Protein AF-A0A6G2DEJ4-F1 (afdb_monomer)

Foldseek 3Di:
DDWDADPPPRDIDDPDVVVVVVVVCVCPDPVNVVVVVVVVVVVVVVVVVVVVVVVVVVVVVVVVVVVVVVVVVVVVVVVVVVVVVVVVVVVVVVVVVVVVVVVVVVVVVVVVVVVVVVVVVVD

Secondary structure (DSSP, 8-state):
--EEE-TTT--EEE--HHHHHHHHHHHS-HHHHHHHHHHHHHHHHHHHHHHHHHHHHHHHHHHHHHHHHHHHHHHHHHHHHHHHHHHHHHHHHHHHHHHHHHHHHHHHHHHHHHHHHHHHTT-

Mean predicted aligned error: 12.13 Å

Organism: Streptococcus pneumoniae (NCBI:txid1313)

pLDDT: mean 89.41, std 12.56, range [54.19, 98.44]

Sequence (123 aa):
MNEIKCPNCGEVFTVNESQYAELLSQVRTAEFDKELHDRMKQELALAEQKAMNEQQTKLAQKDQEIAQLQSQIQNFDTEKELAKKEVEQTSHEALLAKDKEVQLLENQLATLRLEHENQLQKT

Structure (mmCIF, N/CA/C/O backbone):
data_AF-A0A6G2DEJ4-F1
#
_entry.id   AF-A0A6G2DEJ4-F1
#
loop_
_atom_site.group_PDB
_atom_site.id
_atom_site.type_symbol
_atom_site.label_atom_id
_atom_site.label_alt_id
_atom_site.label_comp_id
_atom_site.label_asym_id
_atom_site.label_entity_id
_atom_site.label_seq_id
_atom_site.pdbx_PDB_ins_code
_atom_site.Cartn_x
_atom_site.Cartn_y
_atom_site.Cartn_z
_atom_site.occupancy
_atom_site.B_iso_or_equiv
_atom_site.auth_seq_id
_atom_site.auth_comp_id
_atom_site.auth_asym_id
_atom_site.auth_atom_id
_atom_site.pdbx_PDB_model_num
ATOM 1 N N . MET A 1 1 ? -53.337 -15.916 50.211 1.00 54.19 1 MET A N 1
ATOM 2 C CA . MET A 1 1 ? -52.979 -16.527 51.510 1.00 54.19 1 MET A CA 1
ATOM 3 C C . MET A 1 1 ? -52.768 -18.014 51.307 1.00 54.19 1 MET A C 1
ATOM 5 O O . MET A 1 1 ? -53.739 -18.742 51.154 1.00 54.19 1 MET A O 1
ATOM 9 N N . ASN A 1 2 ? -51.508 -18.442 51.252 1.00 57.47 2 ASN A N 1
ATOM 10 C CA . ASN A 1 2 ? -51.157 -19.860 51.242 1.00 57.47 2 ASN A CA 1
ATOM 11 C C . ASN A 1 2 ? -50.771 -20.252 52.674 1.00 57.47 2 ASN A C 1
ATOM 13 O O . ASN A 1 2 ? -49.805 -19.720 53.224 1.00 57.47 2 ASN A O 1
ATOM 17 N N . GLU A 1 3 ? -51.560 -21.130 53.289 1.00 67.00 3 GLU A N 1
ATOM 18 C CA . GLU A 1 3 ? -51.288 -21.684 54.617 1.00 67.00 3 GLU A CA 1
ATOM 19 C C . GLU A 1 3 ? -50.355 -22.887 54.482 1.00 67.00 3 GLU A C 1
ATOM 21 O O . GLU A 1 3 ? -50.646 -23.832 53.746 1.00 67.00 3 GLU A O 1
ATOM 26 N N . ILE A 1 4 ? -49.218 -22.850 55.178 1.00 71.81 4 ILE A N 1
ATOM 27 C CA . ILE A 1 4 ? -48.242 -23.938 55.187 1.00 71.81 4 ILE A CA 1
ATOM 28 C C . ILE A 1 4 ? -48.298 -24.594 56.561 1.00 71.81 4 ILE A C 1
ATOM 30 O O . ILE A 1 4 ? -48.182 -23.935 57.593 1.00 71.81 4 ILE A O 1
ATOM 34 N N . LYS A 1 5 ? -48.502 -25.911 56.576 1.00 71.12 5 LYS A N 1
ATOM 35 C CA . LYS A 1 5 ? -48.627 -26.692 57.805 1.00 71.12 5 LYS A CA 1
ATOM 36 C C . LYS A 1 5 ? -47.339 -27.456 58.060 1.00 71.12 5 LYS A C 1
ATOM 38 O O . LYS A 1 5 ? -46.898 -28.213 57.196 1.00 71.12 5 LYS A O 1
ATOM 43 N N . CYS A 1 6 ? -46.736 -27.269 59.231 1.00 71.25 6 CYS A N 1
ATOM 44 C CA . CYS A 1 6 ? -45.520 -27.984 59.593 1.00 71.25 6 CYS A CA 1
ATOM 45 C C . CYS A 1 6 ? -45.813 -29.482 59.754 1.00 71.25 6 CYS A C 1
ATOM 47 O O . CYS A 1 6 ? -46.607 -29.851 60.622 1.00 71.25 6 CYS A O 1
ATOM 49 N N . PRO A 1 7 ? -45.154 -30.369 58.993 1.00 76.25 7 PRO A N 1
ATOM 50 C CA . PRO A 1 7 ? -45.370 -31.807 59.121 1.00 76.25 7 PRO A CA 1
ATOM 51 C C . PRO A 1 7 ? -44.829 -32.393 60.438 1.00 76.25 7 PRO A C 1
ATOM 53 O O . PRO A 1 7 ? -45.176 -33.519 60.771 1.00 76.25 7 PRO A O 1
ATOM 56 N N . ASN A 1 8 ? -44.006 -31.653 61.194 1.00 73.94 8 ASN A N 1
ATOM 57 C CA . ASN A 1 8 ? -43.363 -32.146 62.418 1.00 73.94 8 ASN A CA 1
ATOM 58 C C . ASN A 1 8 ? -44.120 -31.789 63.714 1.00 73.94 8 ASN A C 1
ATOM 60 O O . ASN A 1 8 ? -44.144 -32.581 64.647 1.00 73.94 8 ASN A O 1
ATOM 64 N N . CYS A 1 9 ? -44.753 -30.614 63.787 1.00 84.00 9 CYS A N 1
ATOM 65 C CA . CYS A 1 9 ? -45.522 -30.184 64.968 1.00 84.00 9 CYS A CA 1
ATOM 66 C C . CYS A 1 9 ? -46.991 -29.851 64.666 1.00 84.00 9 CYS A C 1
ATOM 68 O O . CYS A 1 9 ? -47.757 -29.574 65.582 1.00 84.00 9 CYS A O 1
ATOM 70 N N . GLY A 1 10 ? -47.412 -29.887 63.396 1.00 75.56 10 GLY A N 1
ATOM 71 C CA . GLY A 1 10 ? -48.793 -29.622 62.977 1.00 75.56 10 GLY A CA 1
ATOM 72 C C . GLY A 1 10 ? -49.201 -28.147 62.990 1.00 75.56 10 GLY A C 1
ATOM 73 O O . GLY A 1 10 ? -50.328 -27.831 62.603 1.00 75.56 10 GLY A O 1
ATOM 74 N N . GLU A 1 11 ? -48.299 -27.260 63.402 1.00 72.06 11 GLU A N 1
ATOM 75 C CA . GLU A 1 11 ? -48.528 -25.825 63.512 1.00 72.06 11 GLU A CA 1
ATOM 76 C C . GLU A 1 11 ? -48.711 -25.207 62.120 1.00 72.06 11 GLU A C 1
ATOM 78 O O . GLU A 1 11 ? -47.942 -25.477 61.191 1.00 72.06 11 GLU A O 1
ATOM 83 N N . VAL A 1 12 ? -49.795 -24.447 61.959 1.00 71.75 12 VAL A N 1
ATOM 84 C CA . VAL A 1 12 ? -50.167 -23.798 60.699 1.00 71.75 12 VAL A CA 1
ATOM 85 C C . VAL A 1 12 ? -49.610 -22.387 60.741 1.00 71.75 12 VAL A C 1
ATOM 87 O O . VAL A 1 12 ? -50.000 -21.597 61.598 1.00 71.75 12 VAL A O 1
ATOM 90 N N . PHE A 1 13 ? -48.717 -22.063 59.813 1.00 69.56 13 PHE A N 1
ATOM 91 C CA . PHE A 1 13 ? -48.232 -20.703 59.636 1.00 69.56 13 PHE A CA 1
ATOM 92 C C . PHE A 1 13 ? -48.595 -20.191 58.248 1.00 69.56 13 PHE A C 1
ATOM 94 O O . PHE A 1 13 ? -48.437 -20.854 57.221 1.00 69.56 13 PHE A O 1
ATOM 101 N N . THR A 1 14 ? -49.105 -18.969 58.228 1.00 64.81 14 THR A N 1
ATOM 102 C CA . THR A 1 14 ? -49.363 -18.203 57.015 1.00 64.81 14 THR A CA 1
ATOM 103 C C . THR A 1 14 ? -48.065 -17.554 56.561 1.00 64.81 14 THR A C 1
ATOM 105 O O . THR A 1 14 ? -47.427 -16.857 57.353 1.00 64.81 14 THR A O 1
ATOM 108 N N . VAL A 1 15 ? -47.686 -17.727 55.291 1.00 65.81 15 VAL A N 1
ATOM 109 C CA . VAL A 1 15 ? -46.610 -16.912 54.708 1.00 65.81 15 VAL A CA 1
ATOM 110 C C . VAL A 1 15 ? -47.085 -15.465 54.726 1.00 65.81 15 VAL A C 1
ATOM 112 O O . VAL A 1 15 ? -48.011 -15.094 54.004 1.00 65.81 15 VAL A O 1
ATOM 115 N N . ASN A 1 16 ? -46.494 -14.663 55.607 1.00 68.12 16 ASN A N 1
ATOM 116 C CA . ASN A 1 16 ? -46.847 -13.266 55.737 1.00 68.12 16 ASN A CA 1
ATOM 117 C C . ASN A 1 16 ? -46.165 -12.493 54.602 1.00 68.12 16 ASN A C 1
ATOM 119 O O . ASN A 1 16 ? -44.980 -12.171 54.679 1.00 68.12 16 ASN A O 1
ATOM 123 N N . GLU A 1 17 ? -46.917 -12.221 53.535 1.00 67.75 17 GLU A N 1
ATOM 124 C CA . GLU A 1 17 ? -46.452 -11.458 52.368 1.00 67.75 17 GLU A CA 1
ATOM 125 C C . GLU A 1 17 ? -45.817 -10.112 52.770 1.00 67.75 17 GLU A C 1
ATOM 127 O O . GLU A 1 17 ? -44.890 -9.663 52.102 1.00 67.75 17 GLU A O 1
ATOM 132 N N . SER A 1 18 ? -46.224 -9.514 53.901 1.00 69.50 18 SER A N 1
ATOM 133 C CA . SER A 1 18 ? -45.610 -8.283 54.422 1.00 69.50 18 SER A CA 1
ATOM 134 C C . SER A 1 18 ? -44.192 -8.485 54.974 1.00 69.50 18 SER A C 1
ATOM 136 O O . SER A 1 18 ? -43.326 -7.659 54.708 1.00 69.50 18 SER A O 1
ATOM 138 N N . GLN A 1 19 ? -43.905 -9.611 55.639 1.00 63.78 19 GLN A N 1
ATOM 139 C CA . GLN A 1 19 ? -42.551 -9.936 56.122 1.00 63.78 19 GLN A CA 1
ATOM 140 C C . GLN A 1 19 ? -41.614 -10.302 54.964 1.00 63.78 19 GLN A C 1
ATOM 142 O O . GLN A 1 19 ? -40.427 -9.979 54.977 1.00 63.78 19 GLN A O 1
ATOM 147 N N . TYR A 1 20 ? -42.155 -10.946 53.925 1.00 67.06 20 TYR A N 1
ATOM 148 C CA . TYR A 1 20 ? -41.422 -11.197 52.685 1.00 67.06 20 TYR A CA 1
ATOM 149 C C . TYR A 1 20 ? -41.120 -9.892 51.928 1.00 67.06 20 TYR A C 1
ATOM 151 O O . TYR A 1 20 ? -40.012 -9.712 51.421 1.00 67.06 20 TYR A O 1
ATOM 159 N N . ALA A 1 21 ? -42.072 -8.953 51.897 1.00 70.00 21 ALA A N 1
ATOM 160 C CA . ALA A 1 21 ? -41.870 -7.621 51.334 1.00 70.00 21 ALA A CA 1
ATOM 161 C C . ALA A 1 21 ? -40.841 -6.794 52.130 1.00 70.00 21 ALA A C 1
ATOM 163 O O . ALA A 1 21 ? -40.009 -6.126 51.519 1.00 70.00 21 ALA A O 1
ATOM 164 N N . GLU A 1 22 ? -40.829 -6.885 53.465 1.00 69.88 22 GLU A N 1
ATOM 165 C CA . GLU A 1 22 ? -39.797 -6.267 54.310 1.00 69.88 22 GLU A CA 1
ATOM 166 C C . GLU A 1 22 ? -38.399 -6.819 54.000 1.00 69.88 22 GLU A C 1
ATOM 168 O O . GLU A 1 22 ? -37.474 -6.040 53.772 1.00 69.88 22 GLU A O 1
ATOM 173 N N . LEU A 1 23 ? -38.246 -8.144 53.898 1.00 65.31 23 LEU A N 1
ATOM 174 C CA . LEU A 1 23 ? -36.987 -8.786 53.491 1.00 65.31 23 LEU A CA 1
ATOM 175 C C . LEU A 1 23 ? -36.521 -8.333 52.098 1.00 65.31 23 LEU A C 1
ATOM 177 O O . LEU A 1 23 ? -35.338 -8.068 51.902 1.00 65.31 23 LEU A O 1
ATOM 181 N N . LEU A 1 24 ? -37.435 -8.192 51.133 1.00 65.44 24 LEU A N 1
ATOM 182 C CA . LEU A 1 24 ? -37.110 -7.669 49.800 1.00 65.44 24 LEU A CA 1
ATOM 183 C C . LEU A 1 24 ? -36.696 -6.192 49.832 1.00 65.44 24 LEU A C 1
ATOM 185 O O . LEU A 1 24 ? -35.776 -5.801 49.111 1.00 65.44 24 LEU A O 1
ATOM 189 N N . SER A 1 25 ? -37.340 -5.381 50.674 1.00 68.69 25 SER A N 1
ATOM 190 C CA . SER A 1 25 ? -37.011 -3.960 50.827 1.00 68.69 25 SER A CA 1
ATOM 191 C C . SER A 1 25 ? -35.627 -3.731 51.447 1.00 68.69 25 SER A C 1
ATOM 193 O O . SER A 1 25 ? -34.971 -2.748 51.119 1.00 68.69 25 SER A O 1
ATOM 195 N N . GLN A 1 26 ? -35.138 -4.672 52.265 1.00 63.66 26 GLN A N 1
ATOM 196 C CA . GLN A 1 26 ? -33.775 -4.651 52.814 1.00 63.66 26 GLN A CA 1
ATOM 197 C C . GLN A 1 26 ? -32.692 -4.959 51.769 1.00 63.66 26 GLN A C 1
ATOM 199 O O . GLN A 1 26 ? -31.541 -4.583 51.961 1.00 63.66 26 GLN A O 1
ATOM 204 N N . VAL A 1 27 ? -33.039 -5.648 50.676 1.00 66.06 27 VAL A N 1
ATOM 205 C CA . VAL A 1 27 ? -32.096 -6.009 49.600 1.00 66.06 27 VAL A CA 1
ATOM 206 C C . VAL A 1 27 ? -32.112 -4.978 48.467 1.00 66.06 27 VAL A C 1
ATOM 208 O O . VAL A 1 27 ? -31.088 -4.741 47.836 1.00 66.06 27 VAL A O 1
ATOM 211 N N . ARG A 1 28 ? -33.259 -4.339 48.208 1.00 70.38 28 ARG A N 1
ATOM 212 C CA . ARG A 1 28 ? -33.406 -3.248 47.230 1.00 70.38 28 ARG A CA 1
ATOM 213 C C . ARG A 1 28 ? -33.469 -1.895 47.926 1.00 70.38 28 ARG A C 1
ATOM 215 O O . ARG A 1 28 ? -34.507 -1.235 47.928 1.00 70.38 28 ARG A O 1
ATOM 222 N N . 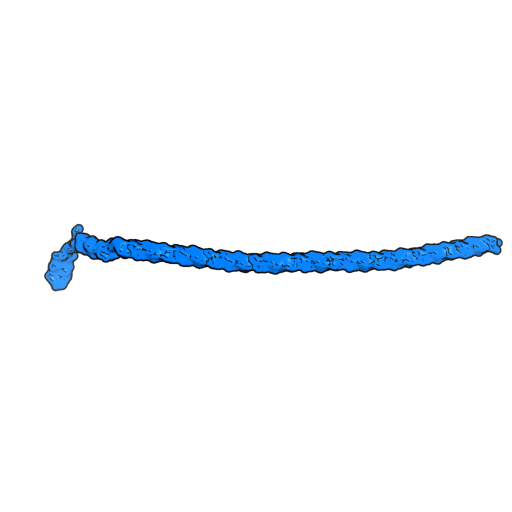THR A 1 29 ? -32.363 -1.509 48.546 1.00 80.06 29 THR A N 1
ATOM 223 C CA . THR A 1 29 ? -32.243 -0.180 49.145 1.00 80.06 29 THR A CA 1
ATOM 224 C C . THR A 1 29 ? -31.734 0.832 48.122 1.00 80.06 29 THR A C 1
ATOM 226 O O . THR A 1 29 ? -31.132 0.474 47.106 1.00 80.06 29 THR A O 1
ATOM 229 N N . ALA A 1 30 ? -31.940 2.119 48.403 1.00 82.94 30 ALA A N 1
ATOM 230 C CA . ALA A 1 30 ? -31.425 3.196 47.563 1.00 82.94 30 ALA A CA 1
ATOM 231 C C . ALA A 1 30 ? -29.889 3.156 47.438 1.00 82.94 30 ALA A C 1
ATOM 233 O O . ALA A 1 30 ? -29.346 3.551 46.407 1.00 82.94 30 ALA A O 1
ATOM 234 N N . GLU A 1 31 ? -29.179 2.666 48.462 1.00 84.50 31 GLU A N 1
ATOM 235 C CA . GLU A 1 31 ? -27.729 2.465 48.419 1.00 84.50 31 GLU A CA 1
ATOM 236 C C . GLU A 1 31 ? -27.334 1.363 47.432 1.00 84.50 31 GLU A C 1
ATOM 238 O O . GLU A 1 31 ? -26.411 1.573 46.647 1.00 84.50 31 GLU A O 1
ATOM 243 N N . PHE A 1 32 ? -28.055 0.235 47.421 1.00 87.44 32 PHE A N 1
ATOM 244 C CA . PHE A 1 32 ? -27.818 -0.845 46.461 1.00 87.44 32 PHE A CA 1
ATOM 245 C C . PHE A 1 32 ? -28.082 -0.385 45.024 1.00 87.44 32 PHE A C 1
ATOM 247 O O . PHE A 1 32 ? -27.258 -0.612 44.139 1.00 87.44 32 PHE A O 1
ATOM 254 N N . ASP A 1 33 ? -29.192 0.320 44.787 1.00 87.56 33 ASP A N 1
ATOM 255 C CA . ASP A 1 33 ? -29.509 0.857 43.461 1.00 87.56 33 ASP A CA 1
ATOM 256 C C . ASP A 1 33 ? -28.457 1.870 42.995 1.00 87.56 33 ASP A C 1
ATOM 258 O O . ASP A 1 33 ? -28.087 1.887 41.816 1.00 87.56 33 ASP A O 1
ATOM 262 N N . LYS A 1 34 ? -27.940 2.697 43.912 1.00 90.31 34 LYS A N 1
ATOM 263 C CA . LYS A 1 34 ? -26.861 3.644 43.626 1.00 90.31 34 LYS A CA 1
ATOM 264 C C . LYS A 1 34 ? -25.559 2.925 43.276 1.00 90.31 34 LYS A C 1
ATOM 266 O O . LYS A 1 34 ? -24.960 3.251 42.255 1.00 90.31 34 LYS A O 1
ATOM 271 N N . GLU A 1 35 ? -25.147 1.937 44.068 1.00 91.62 35 GLU A N 1
ATOM 272 C CA . GLU A 1 35 ? -23.946 1.140 43.799 1.00 91.62 35 GLU A CA 1
ATOM 273 C C . GLU A 1 35 ? -24.056 0.401 42.459 1.00 91.62 35 GLU A C 1
ATOM 275 O O . GLU A 1 35 ? -23.116 0.409 41.662 1.00 91.62 35 GLU A O 1
ATOM 280 N N . LEU A 1 36 ? -25.227 -0.171 42.162 1.00 93.19 36 LEU A N 1
ATOM 281 C CA . LEU A 1 36 ? -25.499 -0.826 40.887 1.00 93.19 36 LEU A CA 1
ATOM 282 C C . LEU A 1 36 ? -25.364 0.153 39.713 1.00 93.19 36 LEU A C 1
ATOM 284 O O . LEU A 1 36 ? -24.727 -0.176 38.712 1.00 93.19 36 LEU A O 1
ATOM 288 N N . HIS A 1 37 ? -25.921 1.361 39.834 1.00 94.50 37 HIS A N 1
ATOM 289 C CA . HIS A 1 37 ? -25.793 2.398 38.808 1.00 94.50 37 HIS A CA 1
ATOM 290 C C . HIS A 1 37 ? -24.351 2.872 38.635 1.00 94.50 37 HIS A C 1
ATOM 292 O O . HIS A 1 37 ? -23.902 3.048 37.502 1.00 94.50 37 HIS A O 1
ATOM 298 N N . ASP A 1 38 ? -23.623 3.080 39.729 1.00 96.06 38 ASP A N 1
ATOM 299 C CA . ASP A 1 38 ? -22.230 3.521 39.686 1.00 96.06 38 ASP A CA 1
ATOM 300 C C . ASP A 1 38 ? -21.346 2.448 39.039 1.00 96.06 38 ASP A C 1
ATOM 302 O O . ASP A 1 38 ? -20.544 2.759 38.154 1.00 96.06 38 ASP A O 1
ATOM 306 N N . ARG A 1 39 ? -21.572 1.172 39.371 1.00 96.38 39 ARG A N 1
ATOM 307 C CA . ARG A 1 39 ? -20.899 0.044 38.722 1.00 96.38 39 ARG A CA 1
ATOM 308 C C . ARG A 1 39 ? -21.251 -0.055 37.240 1.00 96.38 39 ARG A C 1
ATOM 310 O O . ARG A 1 39 ? -20.359 -0.233 36.417 1.00 96.38 39 ARG A O 1
ATOM 317 N N . MET A 1 40 ? -22.522 0.111 36.875 1.00 96.62 40 MET A N 1
ATOM 318 C CA . MET A 1 40 ? -22.946 0.083 35.473 1.00 96.62 40 MET A CA 1
ATOM 319 C C . MET A 1 40 ? -22.296 1.210 34.660 1.00 96.62 40 MET A C 1
ATOM 321 O O . MET A 1 40 ? -21.842 0.977 33.542 1.00 96.62 40 MET A O 1
ATOM 325 N N . LYS A 1 41 ? -22.184 2.418 35.229 1.00 97.06 41 LYS A N 1
ATOM 326 C CA . LYS A 1 41 ? -21.466 3.538 34.600 1.00 97.06 41 LYS A CA 1
ATOM 327 C C . LYS A 1 41 ? -19.979 3.244 34.419 1.00 97.06 41 LYS A C 1
ATOM 329 O O . LYS A 1 41 ? -19.433 3.553 33.365 1.00 97.06 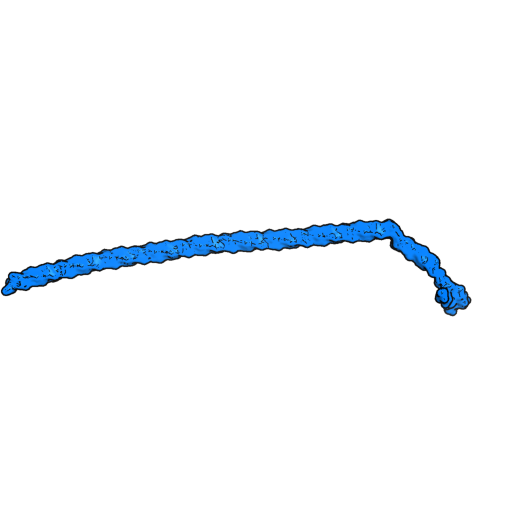41 LYS A O 1
ATOM 334 N N . GLN A 1 42 ? -19.328 2.655 35.422 1.00 97.25 42 GLN A N 1
ATOM 335 C CA . GLN A 1 42 ? -17.916 2.276 35.330 1.00 97.25 42 GLN A CA 1
ATOM 336 C C . GLN A 1 42 ? -17.676 1.227 34.242 1.00 97.25 42 GLN A C 1
ATOM 338 O O . GLN A 1 42 ? -16.751 1.378 33.446 1.00 97.25 42 GLN A O 1
ATOM 343 N N . GLU A 1 43 ? -18.520 0.196 34.172 1.00 96.81 43 GLU A N 1
ATOM 344 C CA . GLU A 1 43 ? -18.422 -0.845 33.144 1.00 96.81 43 GLU A CA 1
ATOM 345 C C . GLU A 1 43 ? -18.653 -0.278 31.736 1.00 96.81 43 GLU A C 1
ATOM 347 O O . GLU A 1 43 ? -17.909 -0.613 30.815 1.00 96.81 43 GLU A O 1
ATOM 352 N N . LEU A 1 44 ? -19.620 0.632 31.567 1.00 97.69 44 LEU A N 1
ATOM 353 C CA . LEU A 1 44 ? -19.844 1.327 30.294 1.00 97.69 44 LEU A CA 1
ATOM 354 C C . LEU A 1 44 ? -18.624 2.154 29.877 1.00 97.69 44 LEU A C 1
ATOM 356 O O . LEU A 1 44 ? -18.136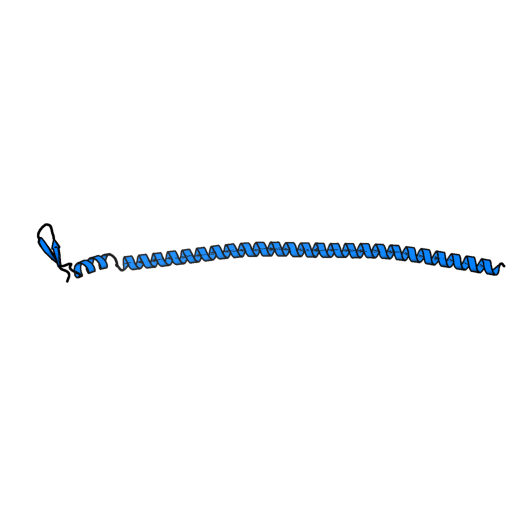 1.988 28.762 1.00 97.69 44 LEU A O 1
ATOM 360 N N . ALA A 1 45 ? -18.078 2.972 30.780 1.00 97.69 45 ALA A N 1
ATOM 361 C CA . ALA A 1 45 ? -16.888 3.771 30.497 1.00 97.69 45 ALA A CA 1
ATOM 362 C C . ALA A 1 45 ? -15.675 2.891 30.143 1.00 97.69 45 ALA A C 1
ATOM 364 O O . ALA A 1 45 ? -14.904 3.208 29.236 1.00 97.69 45 ALA A O 1
ATOM 365 N N . LEU A 1 46 ? -15.511 1.752 30.823 1.00 98.00 46 LEU A N 1
ATOM 366 C CA . LEU A 1 46 ? -14.446 0.799 30.522 1.00 98.00 46 LEU A CA 1
ATOM 367 C C . LEU A 1 46 ? -14.641 0.138 29.150 1.00 98.00 46 LEU A C 1
ATOM 369 O O . LEU A 1 46 ? -13.666 -0.049 28.420 1.00 98.00 46 LEU A O 1
ATOM 373 N N . ALA A 1 47 ? -15.875 -0.226 28.797 1.00 97.69 47 ALA A N 1
ATOM 374 C CA . ALA A 1 47 ? -16.201 -0.799 27.496 1.00 97.69 47 ALA A CA 1
ATOM 375 C C . ALA A 1 47 ? -15.962 0.208 26.360 1.00 97.69 47 ALA A C 1
ATOM 377 O O . ALA A 1 47 ? -15.334 -0.144 25.360 1.00 97.69 47 ALA A O 1
ATOM 378 N N . GLU A 1 48 ? -16.379 1.463 26.540 1.00 97.88 48 GLU A N 1
ATOM 379 C CA . GLU A 1 48 ? -16.121 2.559 25.600 1.00 97.88 48 GLU A CA 1
ATOM 380 C C . GLU A 1 48 ? -14.618 2.788 25.412 1.00 97.88 48 GLU A C 1
ATOM 382 O O . GLU A 1 48 ? -14.134 2.810 24.280 1.00 97.88 48 GLU A O 1
ATOM 387 N N . GLN A 1 49 ? -13.849 2.858 26.504 1.00 98.06 49 GLN A N 1
ATOM 388 C CA . GLN A 1 49 ? -12.399 3.034 26.427 1.00 98.06 49 GLN A CA 1
ATOM 389 C C . GLN A 1 49 ? -11.710 1.867 25.706 1.00 98.06 49 GLN A C 1
ATOM 391 O O . GLN A 1 49 ? -10.795 2.083 24.909 1.00 98.06 49 GLN A O 1
ATOM 396 N N . LYS A 1 50 ? -12.135 0.622 25.961 1.00 98.00 50 LYS A N 1
ATOM 397 C CA . LYS A 1 50 ? -11.607 -0.560 25.261 1.00 98.00 50 LYS A CA 1
ATOM 398 C C . LYS A 1 50 ? -11.912 -0.499 23.768 1.00 98.00 50 LYS A C 1
ATOM 400 O O . LYS A 1 50 ? -11.000 -0.687 22.967 1.00 98.00 50 LYS A O 1
ATOM 405 N N . ALA A 1 51 ? -13.149 -0.169 23.400 1.00 98.00 51 ALA A N 1
ATOM 406 C CA . ALA A 1 51 ? -13.547 -0.022 22.004 1.00 98.00 51 ALA A CA 1
ATOM 407 C C . ALA A 1 51 ? -12.746 1.083 21.294 1.00 98.00 51 ALA A C 1
ATOM 409 O O . ALA A 1 51 ? -12.254 0.869 20.185 1.00 98.00 51 ALA A O 1
ATOM 410 N N . MET A 1 52 ? -12.540 2.231 21.950 1.00 98.19 52 MET A N 1
ATOM 411 C CA . MET A 1 52 ? -11.702 3.313 21.424 1.00 98.19 52 MET A CA 1
ATOM 412 C C . MET A 1 52 ? -10.250 2.868 21.221 1.00 98.19 52 MET A C 1
ATOM 414 O O . MET A 1 52 ? -9.677 3.128 20.164 1.00 98.19 52 MET A O 1
ATOM 418 N N . ASN A 1 53 ? -9.661 2.161 22.188 1.00 98.06 53 ASN A N 1
ATOM 419 C CA . ASN A 1 53 ? -8.284 1.669 22.085 1.00 98.06 53 ASN A CA 1
ATOM 420 C C . ASN A 1 53 ? -8.126 0.644 20.948 1.00 98.06 53 ASN A C 1
ATOM 422 O O . ASN A 1 53 ? -7.157 0.695 20.185 1.00 98.06 53 ASN A O 1
ATOM 426 N N . GLU A 1 54 ? -9.083 -0.275 20.801 1.00 98.12 54 GLU A N 1
ATOM 427 C CA . GLU A 1 54 ? -9.110 -1.232 19.691 1.00 98.12 54 GLU A CA 1
ATOM 428 C C . GLU A 1 54 ? -9.237 -0.525 18.339 1.00 98.12 54 GLU A C 1
ATOM 430 O O . GLU A 1 54 ? -8.534 -0.871 17.386 1.00 98.12 54 GLU A O 1
ATOM 435 N N . GLN A 1 55 ? -10.102 0.488 18.248 1.00 98.06 55 GLN A N 1
ATOM 436 C CA . GLN A 1 55 ? -10.261 1.283 17.036 1.00 98.06 55 GLN A CA 1
ATOM 437 C C . GLN A 1 55 ? -8.981 2.057 16.706 1.00 98.06 55 GLN A C 1
ATOM 439 O O . GLN A 1 55 ? -8.549 2.041 15.556 1.00 98.06 55 GLN A O 1
ATOM 444 N N . GLN A 1 56 ? -8.338 2.674 17.699 1.00 98.06 56 GLN A N 1
ATOM 445 C CA . GLN A 1 56 ? -7.076 3.389 17.517 1.00 98.06 56 GLN A CA 1
ATOM 446 C C . GLN A 1 56 ? -5.956 2.450 17.054 1.00 98.06 56 GLN A C 1
ATOM 448 O O . GLN A 1 56 ? -5.191 2.799 16.159 1.00 98.06 56 GLN A O 1
ATOM 453 N N . THR A 1 57 ? -5.901 1.231 17.596 1.00 98.12 57 THR A N 1
ATOM 454 C CA . THR A 1 57 ? -4.931 0.209 17.174 1.00 98.12 57 THR A CA 1
ATOM 455 C C . THR A 1 57 ? -5.167 -0.211 15.724 1.00 98.12 57 THR A C 1
ATOM 457 O O . THR A 1 57 ? -4.223 -0.280 14.939 1.00 98.12 57 THR A O 1
ATOM 460 N N . LYS A 1 58 ? -6.428 -0.439 15.335 1.00 98.12 58 LYS A N 1
ATOM 461 C CA . LYS A 1 58 ? -6.791 -0.767 13.947 1.00 98.12 58 LYS A CA 1
ATOM 462 C C . LYS A 1 58 ? -6.477 0.377 12.983 1.00 98.12 58 LYS A C 1
ATOM 464 O O . LYS A 1 58 ? -6.035 0.114 11.869 1.00 98.12 58 LYS A O 1
ATOM 469 N N . LEU A 1 59 ? -6.698 1.627 13.392 1.00 98.38 59 LEU A N 1
ATOM 470 C CA . LEU A 1 59 ? -6.338 2.800 12.593 1.00 98.38 59 LEU A CA 1
ATOM 471 C C . LEU A 1 59 ? -4.824 2.886 12.399 1.00 98.38 59 LEU A C 1
ATOM 473 O O . LEU A 1 59 ? -4.378 2.961 11.263 1.00 98.38 59 LEU A O 1
ATOM 477 N N . ALA A 1 60 ? -4.039 2.742 13.468 1.00 98.25 60 ALA A N 1
ATOM 478 C CA . ALA A 1 60 ? -2.580 2.758 13.374 1.00 98.25 60 ALA A CA 1
ATOM 479 C C . ALA A 1 60 ? -2.034 1.646 12.456 1.00 98.25 60 ALA A C 1
ATOM 481 O O . ALA A 1 60 ? -1.122 1.886 11.669 1.00 98.25 60 ALA A O 1
ATOM 482 N N . GLN A 1 61 ? -2.618 0.443 12.511 1.00 98.31 61 GLN A N 1
ATOM 483 C CA . GLN A 1 61 ? -2.269 -0.654 11.599 1.00 98.31 61 GLN A CA 1
ATOM 484 C C . GLN A 1 61 ? -2.581 -0.308 10.139 1.00 98.31 61 GLN A C 1
ATOM 486 O O . GLN A 1 61 ? -1.757 -0.552 9.260 1.00 98.31 61 GLN A O 1
ATOM 491 N N . LYS A 1 62 ? -3.749 0.290 9.879 1.00 98.12 62 LYS A N 1
ATOM 492 C CA . LYS A 1 62 ? -4.132 0.739 8.535 1.00 98.12 62 LYS A CA 1
ATOM 493 C C . LYS A 1 62 ? -3.224 1.846 8.019 1.00 98.12 62 LYS A C 1
ATOM 495 O O . LYS A 1 62 ? -2.816 1.785 6.867 1.00 98.12 62 LYS A O 1
ATOM 500 N N . ASP A 1 63 ? -2.876 2.816 8.855 1.00 98.38 63 ASP A N 1
ATOM 501 C CA . ASP A 1 63 ? -1.968 3.901 8.479 1.00 98.38 63 ASP A CA 1
ATOM 502 C C . ASP A 1 63 ? -0.570 3.362 8.142 1.00 98.38 63 ASP A C 1
ATOM 504 O O . ASP A 1 63 ? 0.047 3.794 7.167 1.00 98.38 63 ASP A O 1
ATOM 508 N N . GLN A 1 64 ? -0.094 2.359 8.888 1.00 98.38 64 GLN A N 1
ATOM 509 C CA . GLN A 1 64 ? 1.160 1.671 8.586 1.00 98.38 64 GLN A CA 1
ATOM 510 C C . GLN A 1 64 ? 1.100 0.927 7.244 1.00 98.38 64 GLN A C 1
ATOM 512 O O . GLN A 1 64 ? 2.031 1.034 6.445 1.00 98.38 64 GLN A O 1
ATOM 517 N N . GLU A 1 65 ? 0.017 0.193 6.979 1.00 98.38 65 GLU A N 1
ATOM 518 C CA . GLU A 1 65 ? -0.190 -0.517 5.711 1.00 98.38 65 GLU A CA 1
ATOM 519 C C . GLU A 1 65 ? -0.270 0.463 4.529 1.00 98.38 65 GLU A C 1
ATOM 521 O O . GLU A 1 65 ? 0.372 0.253 3.500 1.00 98.38 65 GLU A O 1
ATOM 526 N N . ILE A 1 66 ? -0.978 1.586 4.692 1.00 98.44 66 ILE A N 1
ATOM 527 C CA . ILE A 1 66 ? -1.060 2.652 3.686 1.00 98.44 66 ILE A CA 1
ATOM 528 C C . ILE A 1 66 ? 0.327 3.230 3.398 1.00 98.44 66 ILE A C 1
ATOM 530 O O . ILE A 1 66 ? 0.694 3.355 2.231 1.00 98.44 66 ILE A O 1
ATOM 534 N N . ALA A 1 67 ? 1.118 3.543 4.427 1.00 98.31 67 ALA A N 1
ATOM 535 C CA . ALA A 1 67 ? 2.469 4.072 4.245 1.00 98.31 67 ALA A CA 1
ATOM 536 C C . ALA A 1 67 ? 3.386 3.072 3.515 1.00 98.31 67 ALA A C 1
ATOM 538 O O . ALA A 1 67 ? 4.159 3.458 2.634 1.00 98.31 67 ALA A O 1
ATOM 539 N N . GLN A 1 68 ? 3.272 1.777 3.831 1.00 98.38 68 GLN A N 1
ATOM 540 C CA . GLN A 1 68 ? 4.013 0.719 3.140 1.00 98.38 68 GLN A CA 1
ATOM 541 C C . GLN A 1 68 ? 3.615 0.614 1.666 1.00 98.38 68 GLN A C 1
ATOM 543 O O . GLN A 1 68 ? 4.490 0.587 0.799 1.00 98.38 68 GLN A O 1
ATOM 548 N N . LEU A 1 69 ? 2.314 0.597 1.368 1.00 98.44 69 LEU A N 1
ATOM 549 C CA . LEU A 1 69 ? 1.809 0.542 -0.004 1.00 98.44 69 LEU A CA 1
ATOM 550 C C . LEU A 1 69 ? 2.209 1.786 -0.804 1.00 98.44 69 LEU A C 1
ATOM 552 O O . LEU A 1 69 ? 2.631 1.664 -1.951 1.00 98.44 69 LEU A O 1
ATOM 556 N N . GLN A 1 70 ? 2.150 2.976 -0.203 1.00 98.19 70 GLN A N 1
ATOM 557 C CA . GLN A 1 70 ? 2.601 4.216 -0.840 1.00 98.19 70 GLN A CA 1
ATOM 558 C C . GLN A 1 70 ? 4.090 4.167 -1.195 1.00 98.19 70 GLN A C 1
ATOM 560 O O . GLN A 1 70 ? 4.462 4.541 -2.306 1.00 98.19 70 GLN A O 1
ATOM 565 N N . SER A 1 71 ? 4.934 3.656 -0.294 1.00 97.88 71 SER A N 1
ATOM 566 C CA . SER A 1 71 ? 6.361 3.476 -0.574 1.00 97.88 71 SER A CA 1
ATOM 567 C C . SER A 1 71 ? 6.603 2.467 -1.701 1.00 97.88 71 SER A C 1
ATOM 569 O O . SER A 1 71 ? 7.424 2.725 -2.579 1.00 97.88 71 SER A O 1
ATOM 571 N N . GLN A 1 72 ? 5.864 1.353 -1.732 1.00 98.12 72 GLN A N 1
ATOM 572 C CA . GLN A 1 72 ? 5.965 0.372 -2.819 1.00 98.12 72 GLN A CA 1
ATOM 573 C C . GLN A 1 72 ? 5.561 0.968 -4.170 1.00 98.12 72 GLN A C 1
ATOM 575 O O . GLN A 1 72 ? 6.253 0.745 -5.159 1.00 98.12 72 GLN A O 1
ATOM 580 N N . ILE A 1 73 ? 4.485 1.761 -4.210 1.00 97.88 73 ILE A N 1
ATOM 581 C CA . ILE A 1 73 ? 4.034 2.442 -5.431 1.00 97.88 73 ILE A CA 1
ATOM 582 C C . ILE A 1 73 ? 5.101 3.423 -5.926 1.00 97.88 73 ILE A C 1
ATOM 584 O O . ILE A 1 73 ? 5.453 3.392 -7.099 1.00 97.88 73 ILE A O 1
ATOM 588 N N . GLN A 1 74 ? 5.668 4.245 -5.039 1.00 97.56 74 GLN A N 1
ATOM 589 C CA . GLN A 1 74 ? 6.723 5.196 -5.410 1.00 97.56 74 GLN A CA 1
ATOM 590 C C . GLN A 1 74 ? 7.981 4.500 -5.947 1.00 97.56 74 GLN A C 1
ATOM 592 O O . GLN A 1 74 ? 8.570 4.955 -6.932 1.00 97.56 74 GLN A O 1
ATOM 597 N N . ASN A 1 75 ? 8.381 3.389 -5.325 1.00 97.31 75 ASN A N 1
ATOM 598 C CA . ASN A 1 75 ? 9.509 2.590 -5.798 1.00 97.31 75 ASN A CA 1
ATOM 599 C C . ASN A 1 75 ? 9.212 1.998 -7.178 1.00 97.31 75 ASN A C 1
ATOM 601 O O . ASN A 1 75 ? 10.034 2.123 -8.080 1.00 97.31 75 ASN A O 1
ATOM 605 N N . PHE A 1 76 ? 8.017 1.435 -7.367 1.00 97.75 76 PHE A N 1
ATOM 606 C CA . PHE A 1 76 ? 7.601 0.864 -8.644 1.00 97.75 76 PHE A CA 1
ATOM 607 C C . PHE A 1 76 ? 7.545 1.912 -9.764 1.00 97.75 76 PHE A C 1
ATOM 609 O O . PHE A 1 76 ? 8.018 1.658 -10.870 1.00 97.75 76 PHE A O 1
ATOM 616 N N . ASP A 1 77 ? 7.016 3.107 -9.489 1.00 97.06 77 ASP A N 1
ATOM 617 C CA . ASP A 1 77 ? 7.010 4.209 -10.455 1.00 97.06 77 ASP A CA 1
ATOM 618 C C . ASP A 1 77 ? 8.437 4.631 -10.829 1.00 97.06 77 ASP A C 1
ATOM 620 O O . ASP A 1 77 ? 8.733 4.850 -12.005 1.00 97.06 77 ASP A O 1
ATOM 624 N N . THR A 1 78 ? 9.347 4.671 -9.854 1.00 97.06 78 THR A N 1
ATOM 625 C CA . THR A 1 78 ? 10.763 4.983 -10.094 1.00 97.06 78 THR A CA 1
ATOM 626 C C . THR A 1 78 ? 11.436 3.910 -10.954 1.00 97.06 78 THR A C 1
ATOM 628 O O . THR A 1 78 ? 12.088 4.241 -11.944 1.00 97.06 78 THR A O 1
ATOM 631 N N . GLU A 1 79 ? 11.250 2.630 -10.625 1.00 97.19 79 GLU A N 1
ATOM 632 C CA . GLU A 1 79 ? 11.779 1.498 -11.398 1.00 97.19 79 GLU A CA 1
ATOM 633 C C . GLU A 1 79 ? 11.240 1.491 -12.830 1.00 97.19 79 GLU A C 1
ATOM 635 O O . GLU A 1 79 ? 11.991 1.292 -13.784 1.00 97.19 79 GLU A O 1
ATOM 640 N N . LYS A 1 80 ? 9.948 1.775 -13.003 1.00 97.56 80 LYS A N 1
ATOM 641 C CA . LYS A 1 80 ? 9.310 1.860 -14.316 1.00 97.56 80 LYS A CA 1
ATOM 642 C C . LYS A 1 80 ? 9.883 2.994 -15.161 1.00 97.56 80 LYS A C 1
ATOM 644 O O . LYS A 1 80 ? 10.120 2.798 -16.352 1.00 97.56 80 LYS A O 1
ATOM 649 N N . GLU A 1 81 ? 10.088 4.174 -14.582 1.00 97.44 81 GLU A N 1
ATOM 650 C CA . GLU A 1 81 ? 10.682 5.303 -15.304 1.00 97.44 81 GLU A CA 1
ATOM 651 C C . GLU A 1 81 ? 12.159 5.060 -15.640 1.00 97.44 81 GLU A C 1
ATOM 653 O O . GLU A 1 81 ? 12.604 5.441 -16.723 1.00 97.44 81 GLU A O 1
ATOM 658 N N . LEU A 1 82 ? 12.909 4.372 -14.774 1.00 97.56 82 LEU A N 1
ATOM 659 C CA . LEU A 1 82 ? 14.269 3.924 -15.090 1.00 97.56 82 LEU A CA 1
ATOM 660 C C . LEU A 1 82 ? 14.273 2.924 -16.250 1.00 97.56 82 LEU A C 1
ATOM 662 O O . LEU A 1 82 ? 14.966 3.154 -17.237 1.00 97.56 82 LEU A O 1
ATOM 666 N N . ALA A 1 83 ? 13.435 1.887 -16.191 1.00 97.19 83 ALA A N 1
ATOM 667 C CA . ALA A 1 83 ? 13.333 0.887 -17.250 1.00 97.19 83 ALA A CA 1
ATOM 668 C C . ALA A 1 83 ? 12.935 1.510 -18.599 1.00 97.19 83 ALA A C 1
ATOM 670 O O . ALA A 1 83 ? 13.487 1.156 -19.640 1.00 97.19 83 ALA A O 1
ATOM 671 N N . LYS A 1 84 ? 12.010 2.481 -18.602 1.00 97.81 84 LYS A N 1
ATOM 672 C CA . LYS A 1 84 ? 11.671 3.239 -19.817 1.00 97.81 84 LYS A CA 1
ATOM 673 C C . LYS A 1 84 ? 12.872 3.993 -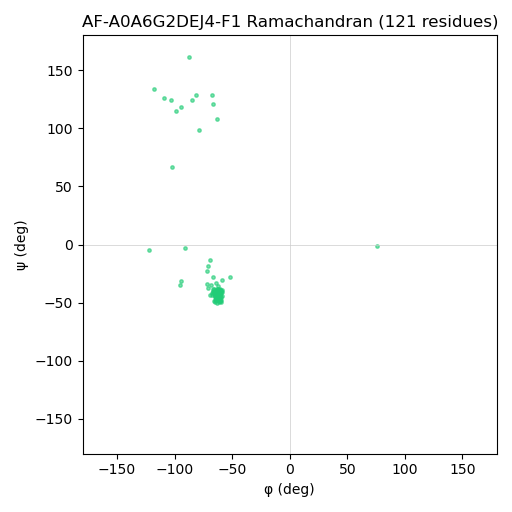20.371 1.00 97.81 84 LYS A C 1
ATOM 675 O O . LYS A 1 84 ? 13.141 3.876 -21.561 1.00 97.81 84 LYS A O 1
ATOM 680 N N . LYS A 1 85 ? 13.598 4.734 -19.528 1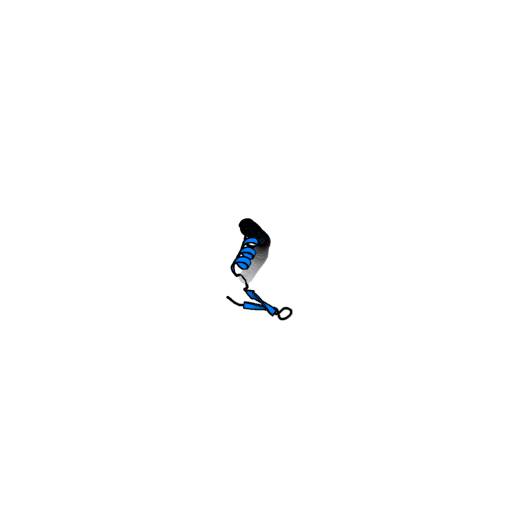.00 97.50 85 LYS A N 1
ATOM 681 C CA . LYS A 1 85 ? 14.788 5.483 -19.957 1.00 97.50 85 LYS A CA 1
ATOM 682 C C . LYS A 1 85 ? 15.870 4.566 -20.513 1.00 97.50 85 LYS A C 1
ATOM 684 O O . LYS A 1 85 ? 16.479 4.907 -21.519 1.00 97.50 85 LYS A O 1
ATOM 689 N N . GLU A 1 86 ? 16.084 3.404 -19.904 1.00 97.44 86 GLU A N 1
ATOM 690 C CA . GLU A 1 86 ? 17.031 2.403 -20.407 1.00 97.44 86 GLU A CA 1
ATOM 691 C C . GLU A 1 86 ? 16.617 1.877 -21.788 1.00 97.44 86 GLU A C 1
ATOM 693 O O . GLU A 1 86 ? 17.442 1.796 -22.700 1.00 97.44 86 GLU A O 1
ATOM 698 N N . VAL A 1 87 ? 15.330 1.576 -21.989 1.00 97.50 87 VAL A N 1
ATOM 699 C CA . VAL A 1 87 ? 14.803 1.149 -23.296 1.00 97.50 87 VAL A CA 1
ATOM 700 C C . VAL A 1 87 ? 14.909 2.267 -24.339 1.00 97.50 87 VAL A C 1
ATOM 702 O O . VAL A 1 87 ? 15.316 2.020 -25.473 1.00 97.50 87 VAL A O 1
ATOM 705 N N . GLU A 1 88 ? 14.576 3.504 -23.9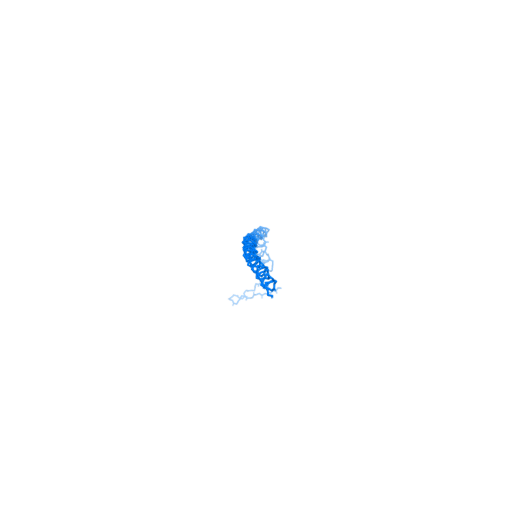77 1.00 97.44 88 GLU A N 1
ATOM 706 C CA . GLU A 1 88 ? 14.698 4.662 -24.867 1.00 97.44 88 GLU A CA 1
ATOM 707 C C . GLU A 1 88 ? 16.155 4.920 -25.257 1.00 97.44 88 GLU A C 1
ATOM 709 O O . GLU A 1 88 ? 16.447 5.122 -26.436 1.00 97.44 88 GLU A O 1
ATOM 714 N N . GLN A 1 89 ? 17.076 4.855 -24.295 1.00 97.62 89 GLN A N 1
ATOM 715 C CA . GLN A 1 89 ? 18.500 5.053 -24.535 1.00 97.62 89 GLN A CA 1
ATOM 716 C C . GLN A 1 89 ? 19.073 3.955 -25.436 1.00 97.62 89 GLN A C 1
ATOM 718 O O . GLN A 1 89 ? 19.718 4.261 -26.437 1.00 97.62 89 GLN A O 1
ATOM 723 N N . THR A 1 90 ? 18.803 2.686 -25.128 1.00 97.25 90 THR A N 1
ATOM 724 C CA . THR A 1 90 ? 19.286 1.556 -25.941 1.00 97.25 90 THR A CA 1
ATOM 725 C C . THR A 1 90 ? 18.718 1.591 -27.360 1.00 97.25 90 THR A C 1
ATOM 727 O O . THR A 1 90 ? 19.446 1.357 -28.325 1.00 97.25 90 THR A O 1
ATOM 730 N N . SER A 1 91 ? 17.441 1.951 -27.514 1.00 96.75 91 SER A N 1
ATOM 731 C CA . SER A 1 91 ? 16.815 2.160 -28.822 1.00 96.75 91 SER A CA 1
ATOM 732 C C . SER A 1 91 ? 17.470 3.313 -29.589 1.00 96.75 91 SER A C 1
ATOM 734 O O . SER A 1 91 ? 17.788 3.172 -30.771 1.00 96.75 91 SER A O 1
ATOM 736 N N . HIS A 1 92 ? 17.742 4.436 -28.921 1.00 97.62 92 HIS A N 1
ATOM 737 C CA . HIS A 1 92 ? 18.411 5.581 -29.533 1.00 97.62 92 HIS A CA 1
ATOM 738 C C . HIS A 1 92 ? 19.834 5.242 -29.995 1.00 97.62 92 HIS A C 1
ATOM 740 O O . HIS A 1 92 ? 20.215 5.568 -31.118 1.00 97.62 92 HIS A O 1
ATOM 746 N N . GLU A 1 93 ? 20.609 4.536 -29.171 1.00 97.62 93 GLU A N 1
ATOM 747 C CA . GLU A 1 93 ? 21.952 4.070 -29.526 1.00 97.62 93 GLU A CA 1
ATOM 748 C C . GLU A 1 93 ? 21.923 3.111 -30.726 1.00 97.62 93 GLU A C 1
ATOM 750 O O . GLU A 1 93 ? 22.740 3.240 -31.644 1.00 97.62 93 GLU A O 1
ATOM 755 N N . ALA A 1 94 ? 20.951 2.195 -30.770 1.00 97.69 94 ALA A N 1
ATOM 756 C CA . ALA A 1 94 ? 20.759 1.288 -31.898 1.00 97.69 94 ALA A CA 1
ATOM 757 C C . ALA A 1 94 ? 20.385 2.035 -33.190 1.00 97.69 94 ALA A C 1
ATOM 759 O O . ALA A 1 94 ? 20.927 1.720 -34.252 1.00 97.69 94 ALA A O 1
ATOM 760 N N . LEU A 1 95 ? 19.511 3.045 -33.106 1.00 97.75 95 LEU A N 1
ATOM 761 C CA . LEU A 1 95 ? 19.159 3.907 -34.239 1.00 97.75 95 LEU A CA 1
ATOM 762 C C . LEU A 1 95 ? 20.381 4.666 -34.760 1.00 97.75 95 LEU A C 1
ATOM 764 O O . LEU A 1 95 ? 20.667 4.603 -35.951 1.00 97.75 95 LEU A O 1
ATOM 768 N N . LEU A 1 96 ? 21.169 5.285 -33.877 1.00 97.94 96 LEU A N 1
ATOM 769 C CA . LEU A 1 96 ? 22.397 5.983 -34.270 1.00 97.94 96 LEU A CA 1
ATOM 770 C C . LEU A 1 96 ? 23.416 5.051 -34.938 1.00 97.94 96 LEU A C 1
ATOM 772 O O . LEU A 1 96 ? 24.113 5.456 -35.871 1.00 97.94 96 LEU A O 1
ATOM 776 N N . ALA A 1 97 ? 23.537 3.810 -34.462 1.00 97.75 97 ALA A N 1
ATOM 777 C CA . ALA A 1 97 ? 24.403 2.819 -35.091 1.00 97.75 97 ALA A CA 1
ATOM 778 C C . ALA A 1 97 ? 23.909 2.457 -36.500 1.00 97.75 97 ALA A C 1
ATOM 780 O O . ALA A 1 97 ? 24.715 2.384 -37.430 1.00 97.75 97 ALA A O 1
ATOM 781 N N . LYS A 1 98 ? 22.592 2.283 -36.670 1.00 97.75 98 LYS A N 1
ATOM 782 C CA . LYS A 1 98 ? 21.977 1.987 -37.968 1.00 97.75 98 LYS A CA 1
ATOM 783 C C . LYS A 1 98 ? 22.088 3.153 -38.943 1.00 97.75 98 LYS A C 1
ATOM 785 O O . LYS A 1 98 ? 22.462 2.920 -40.087 1.00 97.75 98 LYS A O 1
ATOM 790 N N . ASP A 1 99 ? 21.880 4.386 -38.496 1.00 97.94 99 ASP A N 1
ATOM 791 C CA . ASP A 1 99 ? 22.035 5.579 -39.335 1.00 97.94 99 ASP A CA 1
ATOM 792 C C . ASP A 1 99 ? 23.469 5.717 -39.865 1.00 97.94 99 ASP A C 1
ATOM 794 O O . ASP A 1 99 ? 23.676 6.016 -41.040 1.00 97.94 99 ASP A O 1
ATOM 798 N N . LYS A 1 100 ? 24.479 5.427 -39.033 1.00 97.62 100 LYS A N 1
ATOM 799 C CA . LYS A 1 100 ? 25.886 5.406 -39.472 1.00 97.62 100 LYS A CA 1
ATOM 800 C C . LYS A 1 100 ? 26.159 4.317 -40.508 1.00 97.62 100 LYS A C 1
ATOM 802 O O . LYS A 1 100 ? 26.896 4.555 -41.463 1.00 97.62 100 LYS A O 1
ATOM 807 N N . GLU A 1 101 ? 25.593 3.127 -40.319 1.00 97.88 101 GLU A N 1
ATOM 808 C CA . GLU A 1 101 ? 25.720 2.018 -41.269 1.00 97.88 101 GLU A CA 1
ATOM 809 C C . GLU A 1 101 ? 25.066 2.370 -42.614 1.00 97.88 101 GLU A C 1
ATOM 811 O O . GLU A 1 101 ? 25.676 2.170 -43.663 1.00 97.88 101 GLU A O 1
ATOM 816 N N . VAL A 1 102 ? 23.874 2.975 -42.584 1.00 98.12 102 VAL A N 1
ATOM 817 C CA . VAL A 1 102 ? 23.176 3.467 -43.780 1.00 98.12 102 VAL A CA 1
ATOM 818 C C . VAL A 1 102 ? 24.020 4.512 -44.505 1.00 98.12 102 VAL A C 1
ATOM 820 O O . VAL A 1 102 ? 24.280 4.344 -45.693 1.00 98.12 102 VAL A O 1
ATOM 823 N N . GLN A 1 103 ? 24.538 5.524 -43.803 1.00 97.62 103 GLN A N 1
ATOM 824 C CA . GLN A 1 103 ? 25.411 6.539 -44.407 1.00 97.62 103 GLN A CA 1
ATOM 825 C C . GLN A 1 103 ? 26.669 5.931 -45.039 1.00 97.62 103 GLN A C 1
ATOM 827 O O . GLN A 1 103 ? 27.106 6.360 -46.108 1.00 97.62 103 GLN A O 1
ATOM 832 N N . LEU A 1 104 ? 27.275 4.926 -44.399 1.00 97.75 104 LEU A N 1
ATOM 833 C CA . LEU A 1 104 ? 28.439 4.239 -44.955 1.00 97.75 104 LEU A CA 1
ATOM 834 C C . LEU A 1 104 ? 28.087 3.515 -46.260 1.00 97.75 104 LEU A C 1
ATOM 836 O O . LEU A 1 104 ? 28.816 3.643 -47.245 1.00 97.75 104 LEU A O 1
ATOM 840 N N . LEU A 1 105 ? 26.973 2.783 -46.276 1.00 97.75 105 LEU A N 1
ATOM 841 C CA . LEU A 1 105 ? 26.499 2.059 -47.455 1.00 97.75 105 LEU A CA 1
ATOM 842 C C . LEU A 1 105 ? 26.102 3.010 -48.590 1.00 97.75 105 LEU A C 1
ATOM 844 O O . LEU A 1 105 ? 26.444 2.756 -49.742 1.00 97.75 105 LEU A O 1
ATOM 848 N N . GLU A 1 106 ? 25.437 4.124 -48.283 1.00 97.31 106 GLU A N 1
ATOM 849 C CA . GLU A 1 106 ? 25.098 5.163 -49.261 1.00 97.31 106 GLU A CA 1
ATOM 850 C C . GLU A 1 106 ? 26.351 5.746 -49.920 1.00 97.31 106 GLU A C 1
ATOM 852 O O . GLU A 1 106 ? 26.409 5.853 -51.147 1.00 97.31 106 GLU A O 1
ATOM 857 N N . ASN A 1 107 ? 27.383 6.045 -49.125 1.00 96.88 107 ASN A N 1
ATOM 858 C CA . ASN A 1 107 ? 28.664 6.521 -49.640 1.00 96.88 107 ASN A CA 1
ATOM 859 C C . ASN A 1 107 ? 29.341 5.473 -50.538 1.00 96.88 107 ASN A C 1
ATOM 861 O O . ASN A 1 107 ? 29.781 5.807 -51.636 1.00 96.88 107 ASN A O 1
ATOM 865 N N . GLN A 1 108 ? 29.380 4.203 -50.120 1.00 97.38 108 GLN A N 1
ATOM 866 C CA . GLN A 1 108 ? 29.943 3.114 -50.931 1.00 97.38 108 GLN A CA 1
ATOM 867 C C . GLN A 1 108 ? 29.197 2.937 -52.259 1.00 97.38 108 GLN A C 1
ATOM 869 O O . GLN A 1 108 ? 29.824 2.791 -53.309 1.00 97.38 108 GLN A O 1
ATOM 874 N N . LEU A 1 109 ? 27.862 2.990 -52.236 1.00 96.88 109 LEU A N 1
ATOM 875 C CA . LEU A 1 109 ? 27.034 2.919 -53.440 1.00 96.88 109 LEU A CA 1
ATOM 876 C C . LEU A 1 109 ? 27.288 4.103 -54.376 1.00 96.88 109 LEU A C 1
ATOM 878 O O . LEU A 1 109 ? 27.347 3.913 -55.591 1.00 96.88 109 LEU A O 1
ATOM 882 N N . ALA A 1 110 ? 27.452 5.313 -53.837 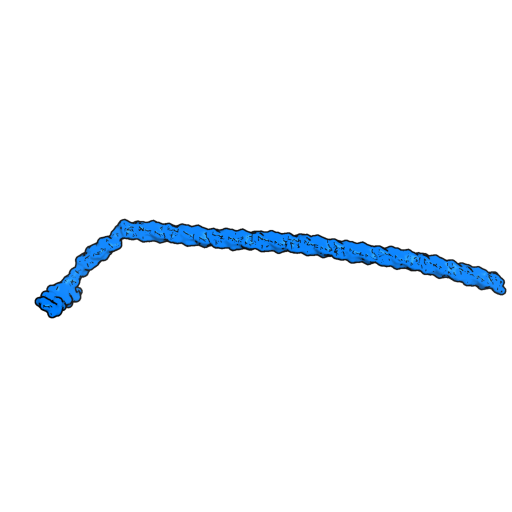1.00 96.56 110 ALA A N 1
ATOM 883 C CA . ALA A 1 110 ? 27.791 6.491 -54.630 1.00 96.56 110 ALA A CA 1
ATOM 884 C C . ALA A 1 110 ? 29.165 6.344 -55.302 1.00 96.56 110 ALA A C 1
ATOM 886 O O . ALA A 1 110 ? 29.286 6.601 -56.500 1.00 96.56 110 ALA A O 1
ATOM 887 N N . THR A 1 111 ? 30.179 5.867 -54.572 1.00 95.81 111 THR A N 1
ATOM 888 C CA . THR A 1 111 ? 31.513 5.599 -55.131 1.00 95.81 111 THR A CA 1
ATOM 889 C C . THR A 1 111 ? 31.456 4.560 -56.249 1.00 95.81 111 THR A C 1
ATOM 891 O O . THR A 1 111 ? 31.959 4.818 -57.339 1.00 95.81 111 THR A O 1
ATOM 894 N N . LEU A 1 112 ? 30.778 3.429 -56.028 1.00 96.06 112 LEU A N 1
ATOM 895 C CA . LEU A 1 112 ? 30.636 2.373 -57.036 1.00 96.06 112 LEU A CA 1
ATOM 896 C C . LEU A 1 112 ? 29.917 2.858 -58.302 1.00 96.06 112 LEU A C 1
ATOM 898 O O . LEU A 1 112 ? 30.305 2.490 -59.411 1.00 96.06 112 LEU A O 1
ATOM 902 N N . ARG A 1 113 ? 28.886 3.703 -58.161 1.00 95.50 113 ARG A N 1
ATOM 903 C CA . ARG A 1 113 ? 28.196 4.316 -59.309 1.00 95.50 113 ARG A CA 1
ATOM 904 C C . ARG A 1 113 ? 29.139 5.195 -60.124 1.00 95.50 113 ARG A C 1
ATOM 906 O O . ARG A 1 113 ? 29.211 5.024 -61.337 1.00 95.50 113 ARG A O 1
ATOM 913 N N . LEU A 1 114 ? 29.901 6.068 -59.464 1.00 95.19 114 LEU A N 1
ATOM 914 C CA . LEU A 1 114 ? 30.882 6.931 -60.130 1.00 95.19 114 LEU A CA 1
ATOM 915 C C . LEU A 1 114 ? 31.980 6.119 -60.830 1.00 95.19 114 LEU A C 1
ATOM 917 O O . LEU A 1 114 ? 32.382 6.445 -61.945 1.00 95.19 114 LEU A O 1
ATOM 921 N N . GLU A 1 115 ? 32.477 5.054 -60.202 1.00 93.75 115 GLU A N 1
ATOM 922 C CA . GLU A 1 115 ? 33.459 4.155 -60.817 1.00 93.75 115 GLU A CA 1
ATOM 923 C C . GLU A 1 115 ? 32.902 3.476 -62.072 1.00 93.75 115 GLU A C 1
ATOM 925 O O . GLU A 1 115 ? 33.580 3.440 -63.100 1.00 93.75 115 GLU A O 1
ATOM 930 N N . HIS A 1 116 ? 31.660 2.990 -62.013 1.00 93.81 116 HIS A N 1
ATOM 931 C CA . HIS A 1 116 ? 30.996 2.360 -63.149 1.00 93.81 116 HIS A CA 1
ATOM 932 C C . HIS A 1 116 ? 30.761 3.346 -64.305 1.00 93.81 116 HIS A C 1
ATOM 934 O O . HIS A 1 116 ? 31.086 3.038 -65.451 1.00 93.81 116 HIS A O 1
ATOM 940 N N . GLU A 1 117 ? 30.277 4.556 -64.016 1.00 92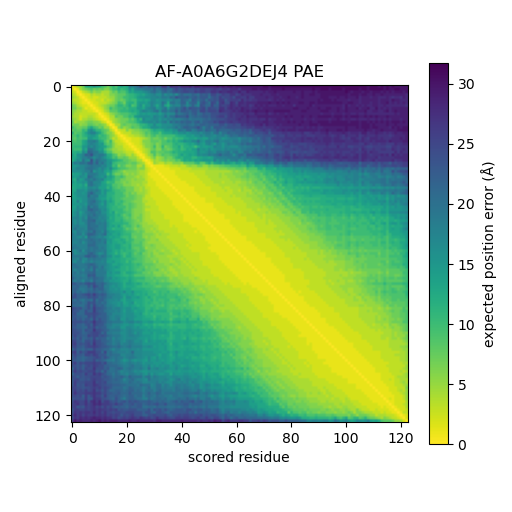.50 117 GLU A N 1
ATOM 941 C CA . GLU A 1 117 ? 30.101 5.620 -65.014 1.00 92.50 117 GLU A CA 1
ATOM 942 C C . GLU A 1 117 ? 31.426 5.987 -65.700 1.00 92.50 117 GLU A C 1
ATOM 944 O O . GLU A 1 117 ? 31.49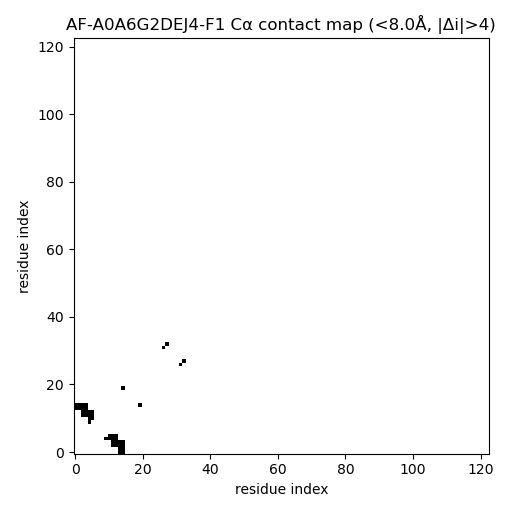5 6.076 -66.927 1.00 92.50 117 GLU A O 1
ATOM 949 N N . ASN A 1 118 ? 32.507 6.121 -64.925 1.00 91.75 118 ASN A N 1
ATOM 950 C CA . ASN A 1 118 ? 33.841 6.400 -65.455 1.00 91.75 118 ASN A CA 1
ATOM 951 C C . ASN A 1 118 ? 34.387 5.269 -66.340 1.00 91.75 118 ASN A C 1
ATOM 953 O O . ASN A 1 118 ? 35.145 5.535 -67.273 1.00 91.75 118 ASN A O 1
ATOM 957 N N . GLN A 1 119 ? 34.052 4.009 -66.050 1.00 90.12 119 GLN A N 1
ATOM 958 C CA . GLN A 1 119 ? 34.439 2.872 -66.892 1.00 90.12 119 GLN A CA 1
ATOM 959 C C . GLN A 1 119 ? 33.700 2.895 -68.234 1.00 90.12 119 GLN A C 1
ATOM 961 O O . GLN A 1 119 ? 34.328 2.715 -69.277 1.00 90.12 119 GLN A O 1
ATOM 966 N N . LEU A 1 120 ? 32.395 3.184 -68.220 1.00 89.06 120 LEU A N 1
ATOM 967 C CA . LEU A 1 120 ? 31.583 3.270 -69.435 1.00 89.06 120 LEU A CA 1
ATOM 968 C C . LEU A 1 120 ? 32.053 4.388 -70.377 1.00 89.06 120 LEU A C 1
ATOM 970 O O . LEU A 1 120 ? 32.040 4.197 -71.585 1.00 89.06 120 LEU A O 1
ATOM 974 N N . GLN A 1 121 ? 32.524 5.523 -69.852 1.00 82.69 121 GLN A N 1
ATOM 975 C CA . GLN A 1 121 ? 33.049 6.627 -70.675 1.00 82.69 121 GLN A CA 1
ATOM 976 C C . GLN A 1 121 ? 34.404 6.334 -71.342 1.00 82.69 121 GLN A C 1
ATOM 978 O O . GLN A 1 121 ? 34.798 7.043 -72.266 1.00 82.69 121 GLN A O 1
ATOM 983 N N . LYS A 1 122 ? 35.148 5.333 -70.857 1.00 75.75 122 LYS A N 1
ATOM 984 C CA . LYS A 1 122 ? 36.468 4.954 -71.391 1.00 75.75 122 LYS A CA 1
ATOM 985 C C . LYS A 1 122 ? 36.403 3.881 -72.484 1.00 75.75 122 LYS A C 1
ATOM 987 O O . LYS A 1 122 ? 37.458 3.517 -73.002 1.00 75.75 122 LYS A O 1
ATOM 992 N N . THR A 1 123 ? 35.212 3.368 -72.790 1.00 60.59 123 THR A N 1
ATOM 993 C CA . THR A 1 123 ? 34.970 2.318 -73.793 1.00 60.59 123 THR A CA 1
ATOM 994 C C . THR A 1 123 ? 34.345 2.929 -75.039 1.00 60.59 123 THR A C 1
ATOM 996 O O . THR A 1 123 ? 34.736 2.510 -76.149 1.00 60.59 123 THR A O 1
#

Radius of gyration: 50.75 Å; Cα contacts (8 Å, |Δi|>4): 22; chains: 1; bounding box: 89×39×139 Å

Solvent-accessible surface area (backbone atoms only — not comparable to full-atom values): 6851 Å² total; per-residue (Å²): 136,63,76,47,64,40,92,86,80,66,53,74,45,66,68,54,66,67,61,55,49,50,57,50,49,72,66,65,33,74,66,50,56,48,51,52,51,52,50,52,52,51,52,50,53,51,51,51,52,50,53,50,51,55,50,52,52,53,47,54,52,49,54,51,51,50,53,52,52,50,51,51,50,54,51,50,54,50,53,50,54,49,54,49,50,52,50,52,49,52,51,51,54,52,49,55,53,47,52,52,52,50,54,52,51,52,51,52,52,51,51,52,50,52,53,52,54,58,53,62,75,76,108